Protein AF-A0A948P276-F1 (afdb_monomer_lite)

Structure (mmCIF, N/CA/C/O backbone):
data_AF-A0A948P276-F1
#
_entry.id   AF-A0A948P276-F1
#
loop_
_atom_site.group_PDB
_atom_site.id
_atom_site.type_symbol
_atom_site.label_atom_id
_atom_site.label_alt_id
_atom_site.label_comp_id
_atom_site.label_asym_id
_atom_site.label_entity_id
_atom_site.label_seq_id
_atom_site.pdbx_PDB_ins_code
_atom_site.Cartn_x
_atom_site.Cartn_y
_atom_site.Cartn_z
_atom_site.occupancy
_atom_site.B_iso_or_equiv
_atom_site.auth_seq_id
_atom_site.auth_comp_id
_atom_site.auth_asym_id
_atom_site.auth_atom_id
_atom_site.pdbx_PDB_model_num
ATOM 1 N N . MET A 1 1 ? -11.391 9.289 -0.056 1.00 85.81 1 MET A N 1
ATOM 2 C CA . MET A 1 1 ? -9.988 8.911 -0.344 1.00 85.81 1 MET A CA 1
ATOM 3 C C . MET A 1 1 ? -9.087 9.941 0.320 1.00 85.81 1 MET A C 1
ATOM 5 O O . MET A 1 1 ? -9.328 11.120 0.112 1.00 85.81 1 MET A O 1
ATOM 9 N N . LYS A 1 2 ? -8.122 9.523 1.150 1.00 95.44 2 LYS A N 1
ATOM 10 C CA . LYS A 1 2 ? -7.158 10.418 1.814 1.00 95.44 2 LYS A CA 1
ATOM 11 C C . LYS A 1 2 ? -5.779 10.207 1.182 1.00 95.44 2 LYS A C 1
ATOM 13 O O . LYS A 1 2 ? -5.378 9.061 1.016 1.00 95.44 2 LYS A O 1
ATOM 18 N N . ILE A 1 3 ? -5.078 11.284 0.830 1.00 97.94 3 ILE A N 1
ATOM 19 C CA . ILE A 1 3 ? -3.691 11.229 0.342 1.00 97.94 3 ILE A CA 1
ATOM 20 C C . ILE A 1 3 ? -2.778 11.618 1.502 1.00 97.94 3 ILE A C 1
ATOM 22 O O . ILE A 1 3 ? -2.903 12.720 2.027 1.00 97.94 3 ILE A O 1
ATOM 26 N N . ILE A 1 4 ? -1.873 10.721 1.885 1.00 98.19 4 ILE A N 1
ATOM 27 C CA . ILE A 1 4 ? -0.900 10.919 2.963 1.00 98.19 4 ILE A CA 1
ATOM 28 C C . ILE A 1 4 ? 0.494 10.924 2.334 1.00 98.19 4 ILE A C 1
ATOM 30 O O . ILE A 1 4 ? 0.835 10.000 1.601 1.00 98.19 4 ILE A O 1
ATOM 34 N N . ARG A 1 5 ? 1.287 11.970 2.590 1.00 98.00 5 ARG A N 1
ATOM 35 C CA . ARG A 1 5 ? 2.633 12.142 1.997 1.00 98.00 5 ARG A CA 1
ATOM 36 C C . ARG A 1 5 ? 3.776 12.001 3.001 1.00 98.00 5 ARG A C 1
ATOM 38 O O . ARG A 1 5 ? 4.933 11.963 2.606 1.00 98.00 5 ARG A O 1
ATOM 45 N N . SER A 1 6 ? 3.458 11.936 4.291 1.00 98.12 6 SER A N 1
ATOM 46 C CA . SER A 1 6 ? 4.434 11.828 5.373 1.00 98.12 6 SER A CA 1
ATOM 47 C C . SER A 1 6 ? 4.356 10.458 6.030 1.00 98.12 6 SER A C 1
ATOM 49 O O . SER A 1 6 ? 3.269 9.991 6.373 1.00 98.12 6 SER A O 1
ATOM 51 N N . VAL A 1 7 ? 5.519 9.851 6.279 1.00 98.31 7 VAL A N 1
ATOM 52 C CA . VAL A 1 7 ? 5.629 8.606 7.054 1.00 98.31 7 VAL A CA 1
ATOM 53 C C . VAL A 1 7 ? 4.983 8.774 8.430 1.00 98.31 7 VAL A C 1
ATOM 55 O O . VAL A 1 7 ? 4.189 7.932 8.841 1.00 98.31 7 VAL A O 1
ATOM 58 N N . ARG A 1 8 ? 5.247 9.901 9.105 1.00 98.62 8 ARG A N 1
ATOM 59 C CA . ARG A 1 8 ? 4.692 10.194 10.433 1.00 98.62 8 ARG A CA 1
ATOM 60 C C . ARG A 1 8 ? 3.167 10.269 10.407 1.00 98.62 8 ARG A C 1
ATOM 62 O O . ARG A 1 8 ? 2.508 9.719 11.282 1.00 98.62 8 ARG A O 1
ATOM 69 N N . GLU A 1 9 ? 2.598 10.931 9.403 1.00 98.50 9 GLU A N 1
ATOM 70 C CA . GLU A 1 9 ? 1.141 11.020 9.266 1.00 98.50 9 GLU A CA 1
ATOM 71 C C . GLU A 1 9 ? 0.519 9.643 8.978 1.00 98.50 9 GLU A C 1
ATOM 73 O O . GLU A 1 9 ? -0.536 9.317 9.526 1.00 98.50 9 GLU A O 1
ATOM 78 N N . MET A 1 10 ? 1.184 8.809 8.171 1.00 98.19 10 MET A N 1
ATOM 79 C CA . MET A 1 10 ? 0.715 7.453 7.874 1.00 98.19 10 MET A CA 1
ATOM 80 C C . MET A 1 10 ? 0.739 6.565 9.120 1.00 98.19 10 MET A C 1
ATOM 82 O O . MET A 1 10 ? -0.226 5.847 9.371 1.00 98.19 10 MET A O 1
ATOM 86 N N . GLN A 1 11 ? 1.797 6.652 9.931 1.00 98.44 11 GLN A N 1
ATOM 87 C CA . GLN A 1 11 ? 1.898 5.940 11.207 1.00 98.44 11 GLN A CA 1
ATOM 88 C C . GLN A 1 11 ? 0.778 6.356 12.168 1.00 98.44 11 GLN A C 1
ATOM 90 O O . GLN A 1 11 ? 0.081 5.493 12.690 1.00 98.44 11 GLN A O 1
ATOM 95 N N . ILE A 1 12 ? 0.537 7.664 12.335 1.00 98.50 12 ILE A N 1
ATOM 96 C CA . ILE A 1 12 ? -0.559 8.179 13.174 1.00 98.50 12 ILE A CA 1
ATOM 97 C C . ILE A 1 12 ? -1.917 7.649 12.692 1.00 98.50 12 ILE A C 1
ATOM 99 O O . ILE A 1 12 ? -2.739 7.217 13.499 1.00 98.50 12 ILE A O 1
ATOM 103 N N . PHE A 1 13 ? -2.158 7.657 11.378 1.00 97.94 13 PHE A N 1
ATOM 104 C CA . PHE A 1 13 ? -3.396 7.132 10.808 1.00 97.94 13 PHE A CA 1
ATOM 105 C C . PHE A 1 13 ? -3.551 5.627 11.065 1.00 97.94 13 PHE A C 1
ATOM 107 O O . PHE A 1 13 ? -4.593 5.201 11.555 1.00 97.94 13 PHE A O 1
ATOM 114 N N . ALA A 1 14 ? -2.523 4.828 10.768 1.00 98.12 14 ALA A N 1
ATOM 115 C CA . ALA A 1 14 ? -2.565 3.380 10.951 1.00 98.12 14 ALA A CA 1
ATOM 116 C C . ALA A 1 14 ? -2.780 2.996 12.423 1.00 98.12 14 ALA A C 1
ATOM 118 O O . ALA A 1 14 ? -3.586 2.115 12.712 1.00 98.12 14 ALA A O 1
ATOM 119 N N . GLU A 1 15 ? -2.129 3.700 13.353 1.00 98.38 15 GLU A N 1
ATOM 120 C CA . GLU A 1 15 ? -2.317 3.500 14.791 1.00 98.38 15 GLU A CA 1
ATOM 121 C C . GLU A 1 15 ? -3.728 3.866 15.258 1.00 98.38 15 GLU A C 1
ATOM 123 O O . GLU A 1 15 ? -4.330 3.128 16.036 1.00 98.38 15 GLU A O 1
ATOM 128 N N . SER A 1 16 ? -4.301 4.956 14.738 1.00 98.25 16 SER A N 1
ATOM 129 C CA . SER A 1 16 ? -5.692 5.317 15.031 1.00 98.25 16 SER A CA 1
ATOM 130 C C . SER A 1 16 ? -6.695 4.285 14.513 1.00 98.25 16 SER A C 1
ATOM 132 O O . SER A 1 16 ? -7.754 4.120 15.110 1.00 98.25 16 SER A O 1
ATOM 134 N N . GLU A 1 17 ? -6.426 3.635 13.384 1.00 98.06 17 GLU A N 1
ATOM 135 C CA . GLU A 1 17 ? -7.309 2.600 12.841 1.00 98.06 17 GLU A CA 1
ATOM 136 C C . GLU A 1 17 ? -7.154 1.287 13.616 1.00 98.06 17 GLU A C 1
ATOM 138 O O . GLU A 1 17 ? -8.149 0.657 13.981 1.00 98.06 17 GLU A O 1
ATOM 143 N N . ARG A 1 18 ? -5.914 0.935 13.973 1.00 97.31 18 ARG A N 1
ATOM 144 C CA . ARG A 1 18 ? -5.600 -0.211 14.830 1.00 97.31 18 ARG A CA 1
ATOM 145 C C . ARG A 1 18 ? -6.251 -0.092 16.208 1.00 97.31 18 ARG A C 1
ATOM 147 O O . ARG A 1 18 ? -6.844 -1.062 16.673 1.00 97.31 18 ARG A O 1
ATOM 154 N N . SER A 1 19 ? -6.199 1.080 16.845 1.00 98.25 19 SER A N 1
ATOM 155 C CA . SER A 1 19 ? -6.814 1.309 18.164 1.00 98.25 19 SER A CA 1
ATOM 156 C C . SER A 1 19 ? -8.343 1.228 18.145 1.00 98.25 19 SER A C 1
ATOM 158 O O . SER A 1 19 ? -8.957 0.928 19.164 1.00 98.25 19 SER A O 1
ATOM 160 N N . ARG A 1 20 ? -8.963 1.421 16.974 1.00 98.19 20 ARG A N 1
ATOM 161 C CA . ARG A 1 20 ? -10.398 1.200 16.731 1.00 98.19 20 ARG A CA 1
ATOM 162 C C . ARG A 1 20 ? -10.745 -0.265 16.437 1.00 98.19 20 ARG A C 1
ATOM 164 O O . ARG A 1 20 ? -11.892 -0.552 16.112 1.00 98.19 20 ARG A O 1
ATOM 171 N N . GLY A 1 21 ? -9.771 -1.177 16.488 1.00 98.12 21 GLY A N 1
ATOM 172 C CA . GLY A 1 21 ? -9.953 -2.589 16.145 1.00 98.12 21 GLY A CA 1
ATOM 173 C C . GLY A 1 21 ? -10.171 -2.847 14.650 1.00 98.12 21 GLY A C 1
ATOM 174 O O . GLY A 1 21 ? -10.574 -3.947 14.279 1.00 98.12 21 GLY A O 1
ATOM 175 N N . ARG A 1 22 ? -9.918 -1.855 13.785 1.00 98.19 22 ARG A N 1
ATOM 176 C CA . ARG A 1 22 ? -10.121 -1.974 12.337 1.00 98.19 22 ARG A CA 1
ATOM 177 C C . ARG A 1 22 ? -8.931 -2.658 11.679 1.00 98.19 22 ARG A C 1
ATOM 179 O O . ARG A 1 22 ? -7.772 -2.356 11.967 1.00 98.19 22 ARG A O 1
ATOM 186 N N . ARG A 1 23 ? -9.210 -3.554 10.738 1.00 98.00 23 ARG A N 1
ATOM 187 C CA . ARG A 1 23 ? -8.204 -4.239 9.928 1.00 98.00 23 ARG A CA 1
ATOM 188 C C . ARG A 1 23 ? -7.860 -3.407 8.695 1.00 98.00 23 ARG A C 1
ATOM 190 O O . ARG A 1 23 ? -8.730 -3.080 7.890 1.00 98.00 23 ARG A O 1
ATOM 197 N N . ILE A 1 24 ? -6.576 -3.120 8.506 1.00 98.25 24 ILE A N 1
ATOM 198 C CA . ILE A 1 24 ? -6.066 -2.417 7.323 1.00 98.25 24 ILE A CA 1
ATOM 199 C C . ILE A 1 24 ? -5.561 -3.454 6.312 1.00 98.25 24 ILE A C 1
ATOM 201 O O . ILE A 1 24 ? -4.650 -4.221 6.611 1.00 98.25 24 ILE A O 1
ATOM 205 N N . ALA A 1 25 ? -6.133 -3.472 5.111 1.00 98.50 25 ALA A N 1
ATOM 206 C CA . ALA A 1 25 ? -5.568 -4.158 3.956 1.00 98.50 25 ALA A CA 1
ATOM 207 C C . ALA A 1 25 ? -4.550 -3.242 3.266 1.00 98.50 25 ALA A C 1
ATOM 209 O O . ALA A 1 25 ? -4.797 -2.044 3.116 1.00 98.50 25 ALA A O 1
ATOM 210 N N . PHE A 1 26 ? -3.422 -3.794 2.823 1.00 98.50 26 PHE A N 1
ATOM 211 C CA . PHE A 1 26 ? -2.343 -3.018 2.216 1.00 98.50 26 PHE A CA 1
ATOM 212 C C . PHE A 1 26 ? -1.956 -3.567 0.843 1.00 98.50 26 PHE A C 1
ATOM 214 O O . PHE A 1 26 ? -1.722 -4.764 0.691 1.00 98.50 26 PHE A O 1
ATOM 221 N N . VAL A 1 27 ? -1.882 -2.679 -0.150 1.00 98.56 27 VAL A N 1
ATOM 222 C CA . VAL A 1 27 ? -1.408 -2.972 -1.509 1.00 98.56 27 VAL A CA 1
ATOM 223 C C . VAL A 1 27 ? -0.210 -2.058 -1.801 1.00 98.56 27 VAL A C 1
ATOM 225 O O . VAL A 1 27 ? -0.410 -0.877 -2.102 1.00 98.56 27 VAL A O 1
ATOM 228 N N . PRO A 1 28 ? 1.037 -2.548 -1.683 1.00 98.31 28 PRO A N 1
ATOM 229 C CA . PRO A 1 28 ? 2.212 -1.756 -2.017 1.00 98.31 28 PRO A CA 1
ATOM 230 C C . PRO A 1 28 ? 2.396 -1.657 -3.533 1.00 98.31 28 PRO A C 1
ATOM 232 O O . PRO A 1 28 ? 2.278 -2.658 -4.238 1.00 98.31 28 PRO A O 1
ATOM 235 N N . THR A 1 29 ? 2.700 -0.463 -4.044 1.00 98.38 29 THR A N 1
ATOM 236 C CA . THR A 1 29 ? 2.946 -0.248 -5.480 1.00 98.38 29 THR A CA 1
ATOM 237 C C . THR A 1 29 ? 4.041 0.793 -5.722 1.00 98.38 29 THR A C 1
ATOM 239 O O . THR A 1 29 ? 4.370 1.589 -4.838 1.00 98.38 29 THR A O 1
ATOM 242 N N . MET A 1 30 ? 4.537 0.847 -6.960 1.00 98.25 30 MET A N 1
ATOM 243 C CA . MET A 1 30 ? 5.393 1.934 -7.452 1.00 98.25 30 MET A CA 1
ATOM 244 C C . MET A 1 30 ? 4.627 2.972 -8.300 1.00 98.25 30 MET A C 1
ATOM 246 O O . MET A 1 30 ? 5.237 3.867 -8.874 1.00 98.25 30 MET A O 1
ATOM 250 N N . GLY A 1 31 ? 3.291 2.895 -8.361 1.00 96.94 31 GLY A N 1
ATOM 251 C CA . GLY A 1 31 ? 2.453 3.761 -9.199 1.00 96.94 31 GLY A CA 1
ATOM 252 C C . GLY A 1 31 ? 2.140 3.166 -10.574 1.00 96.94 31 GLY A C 1
ATOM 253 O O . GLY A 1 31 ? 2.138 1.951 -10.732 1.00 96.94 31 GLY A O 1
ATOM 254 N N . TYR A 1 32 ? 1.816 4.037 -11.540 1.00 98.12 32 TYR A N 1
ATOM 255 C CA . TYR A 1 32 ? 1.451 3.685 -12.924 1.00 98.12 32 TYR A CA 1
ATOM 256 C C . TYR A 1 32 ? 0.453 2.511 -13.017 1.00 98.12 32 TYR A C 1
ATOM 258 O O . TYR A 1 32 ? 0.745 1.424 -13.515 1.00 98.12 32 TYR A O 1
ATOM 266 N N . PHE A 1 33 ? -0.736 2.722 -12.444 1.00 98.12 33 PHE A N 1
ATOM 267 C CA . PHE A 1 33 ? -1.717 1.658 -12.250 1.00 98.12 33 PHE A CA 1
ATOM 268 C C . PHE A 1 33 ? -2.268 1.067 -13.550 1.00 98.12 33 PHE A C 1
ATOM 270 O O . PHE A 1 33 ? -2.423 1.742 -14.561 1.00 98.12 33 PHE A O 1
ATOM 277 N N . HIS A 1 34 ? -2.649 -0.205 -13.458 1.00 98.12 34 HIS A N 1
ATOM 278 C CA . HIS A 1 34 ? -3.294 -0.995 -14.505 1.00 98.12 34 HIS A CA 1
ATOM 279 C C . HIS A 1 34 ? -4.213 -2.039 -13.847 1.00 98.12 34 HIS A C 1
ATOM 281 O O . HIS A 1 34 ? -4.256 -2.138 -12.617 1.00 98.12 34 HIS A O 1
ATOM 287 N N . GLU A 1 35 ? -4.931 -2.852 -14.627 1.00 98.50 35 GLU A N 1
ATOM 288 C CA . GLU A 1 35 ? -5.963 -3.764 -14.095 1.00 98.50 35 GLU A CA 1
ATOM 289 C C . GLU A 1 35 ? -5.466 -4.736 -13.017 1.00 98.50 35 GLU A C 1
ATOM 291 O O . GLU A 1 35 ? -6.172 -4.974 -12.040 1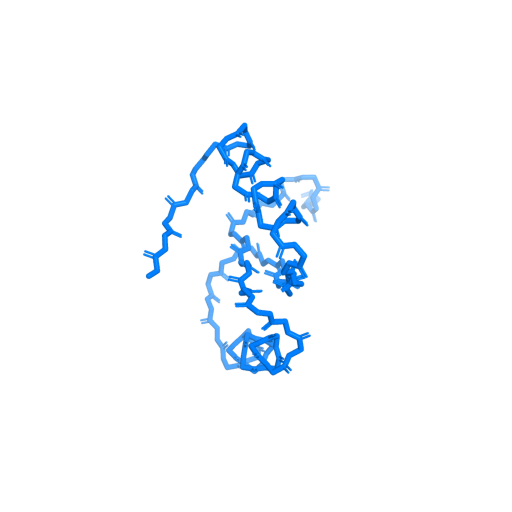.00 98.50 35 GLU A O 1
ATOM 296 N N . GLY A 1 36 ? -4.233 -5.240 -13.129 1.00 98.19 36 GLY A N 1
ATOM 297 C CA . GLY A 1 36 ? -3.599 -6.038 -12.069 1.00 98.19 36 GLY A CA 1
ATOM 298 C C . GLY A 1 36 ? -3.573 -5.330 -10.705 1.00 98.19 36 GLY A C 1
ATOM 299 O O . GLY A 1 36 ? -4.004 -5.899 -9.703 1.00 98.19 36 GLY A O 1
ATOM 300 N N . HIS A 1 37 ? -3.173 -4.054 -10.666 1.00 98.62 37 HIS A N 1
ATOM 301 C CA . HIS A 1 37 ? -3.216 -3.249 -9.442 1.00 98.62 37 HIS A CA 1
ATOM 302 C C . HIS A 1 37 ? -4.650 -3.085 -8.924 1.00 98.62 37 HIS A C 1
ATOM 304 O O . HIS A 1 37 ? -4.915 -3.264 -7.735 1.00 98.62 37 HIS A O 1
ATOM 310 N N . LEU A 1 38 ? -5.595 -2.782 -9.818 1.00 98.38 38 LEU A N 1
ATOM 311 C CA . LEU A 1 38 ? -6.999 -2.585 -9.452 1.00 98.38 38 LEU A CA 1
ATOM 312 C C . LEU A 1 38 ? -7.646 -3.872 -8.932 1.00 98.38 38 LEU A C 1
ATOM 314 O O . LEU A 1 38 ? -8.474 -3.817 -8.024 1.00 98.38 38 LEU A O 1
ATOM 318 N N . HIS A 1 39 ? -7.259 -5.034 -9.459 1.00 98.62 39 HIS A N 1
ATOM 319 C CA . HIS A 1 39 ? -7.683 -6.333 -8.947 1.00 98.62 39 HIS A CA 1
ATOM 320 C C . HIS A 1 39 ? -7.236 -6.531 -7.492 1.00 98.62 39 HIS A C 1
ATOM 322 O O . HIS A 1 39 ? -8.076 -6.813 -6.638 1.00 98.62 39 HIS A O 1
ATOM 328 N N . LEU A 1 40 ? -5.962 -6.269 -7.182 1.00 98.62 40 LEU A N 1
ATOM 329 C CA . LEU A 1 40 ? -5.445 -6.337 -5.810 1.00 98.62 40 LEU A CA 1
ATOM 330 C C . LEU A 1 40 ? -6.152 -5.350 -4.871 1.00 98.62 40 LEU A C 1
ATOM 332 O O . LEU A 1 40 ? -6.485 -5.701 -3.742 1.00 98.62 40 LEU A O 1
ATOM 336 N N . MET A 1 41 ? -6.444 -4.130 -5.332 1.00 98.38 41 MET A N 1
ATOM 337 C CA . MET A 1 41 ? -7.200 -3.148 -4.544 1.00 98.38 41 MET A CA 1
ATOM 338 C C . MET A 1 41 ? -8.644 -3.594 -4.284 1.00 98.38 41 MET A C 1
ATOM 340 O O . MET A 1 41 ? -9.149 -3.434 -3.171 1.00 98.38 41 MET A O 1
ATOM 344 N N . ARG A 1 42 ? -9.323 -4.161 -5.292 1.00 98.38 42 ARG A N 1
ATOM 345 C CA . ARG A 1 42 ? -10.674 -4.728 -5.142 1.00 98.38 42 ARG A CA 1
ATOM 346 C C . ARG A 1 42 ? -10.676 -5.865 -4.123 1.00 98.38 42 ARG A C 1
ATOM 348 O O . ARG A 1 42 ? -11.539 -5.874 -3.250 1.00 98.38 42 ARG A O 1
ATOM 355 N N . GLU A 1 43 ? -9.689 -6.755 -4.181 1.00 98.44 43 GLU A N 1
ATOM 356 C CA . GLU A 1 43 ? -9.550 -7.846 -3.216 1.0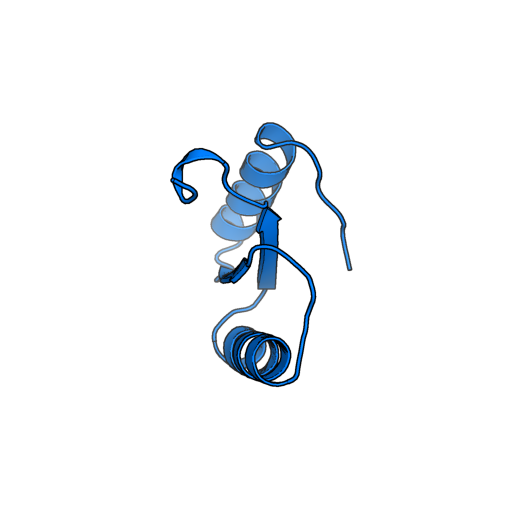0 98.44 43 GLU A CA 1
ATOM 357 C C . GLU A 1 43 ? -9.220 -7.335 -1.806 1.00 98.44 43 GLU A C 1
ATOM 359 O O . GLU A 1 43 ? -9.843 -7.748 -0.829 1.00 98.44 43 GLU A O 1
ATOM 364 N N . GLY A 1 44 ? -8.314 -6.362 -1.682 1.00 98.06 44 GLY A N 1
ATOM 365 C CA . GLY A 1 44 ? -7.968 -5.746 -0.401 1.00 98.06 44 GLY A CA 1
ATOM 366 C C . GLY A 1 44 ? -9.177 -5.121 0.304 1.00 98.06 44 GLY A C 1
ATOM 367 O O . GLY A 1 44 ? -9.345 -5.313 1.508 1.00 98.06 44 GLY A O 1
ATOM 368 N N . ARG A 1 45 ? -10.084 -4.468 -0.440 1.00 97.19 45 ARG A N 1
ATOM 369 C CA . ARG A 1 45 ? -11.345 -3.941 0.120 1.00 97.19 45 ARG A CA 1
ATOM 370 C C . ARG A 1 45 ? -12.268 -5.016 0.695 1.00 97.19 45 ARG A C 1
ATOM 372 O O . ARG A 1 45 ? -13.072 -4.694 1.558 1.00 97.19 45 ARG A O 1
ATOM 379 N N . ARG A 1 46 ? -12.185 -6.266 0.229 1.00 98.12 46 ARG A N 1
ATOM 380 C CA . ARG A 1 46 ? -12.975 -7.380 0.784 1.00 98.12 46 ARG A CA 1
ATOM 381 C C . ARG A 1 46 ? -12.359 -7.949 2.064 1.00 98.12 46 ARG A C 1
ATOM 383 O O . ARG A 1 46 ? -13.063 -8.592 2.834 1.00 98.12 46 ARG A O 1
ATOM 390 N N . ARG A 1 47 ? -11.054 -7.748 2.280 1.00 97.44 47 ARG A N 1
ATOM 391 C CA . ARG A 1 47 ? -10.290 -8.370 3.376 1.00 97.44 47 ARG A CA 1
ATOM 392 C C . ARG A 1 47 ? -10.104 -7.479 4.602 1.00 97.44 47 ARG A C 1
ATOM 394 O O . ARG A 1 47 ? -9.808 -8.017 5.670 1.00 97.44 47 ARG A O 1
ATOM 401 N N . GLY A 1 48 ? -10.267 -6.162 4.477 1.00 96.94 48 GLY A N 1
ATOM 402 C CA . GLY A 1 48 ? -10.098 -5.207 5.576 1.00 96.94 48 GLY A CA 1
ATOM 403 C C . GLY A 1 48 ? -11.132 -4.083 5.573 1.00 96.94 48 GLY A C 1
ATOM 404 O O . GLY A 1 48 ? -11.776 -3.813 4.564 1.00 96.94 48 GLY A O 1
ATOM 405 N N . ASP A 1 49 ? -11.247 -3.399 6.706 1.00 97.94 49 ASP A N 1
ATOM 406 C CA . ASP A 1 49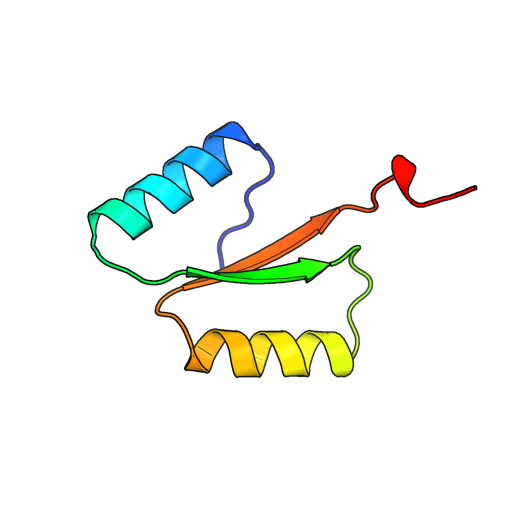 ? -12.144 -2.256 6.915 1.00 97.94 49 ASP A CA 1
ATOM 407 C C . ASP A 1 49 ? -11.602 -0.969 6.279 1.00 97.94 49 ASP A C 1
ATOM 409 O O . ASP A 1 49 ? -12.339 -0.002 6.069 1.00 97.94 49 ASP A O 1
ATOM 413 N N . CYS A 1 50 ? -10.294 -0.932 6.015 1.00 96.44 50 CYS A N 1
ATOM 414 C CA . CYS A 1 50 ? -9.594 0.148 5.335 1.00 96.44 50 CYS A CA 1
ATOM 415 C C . CYS A 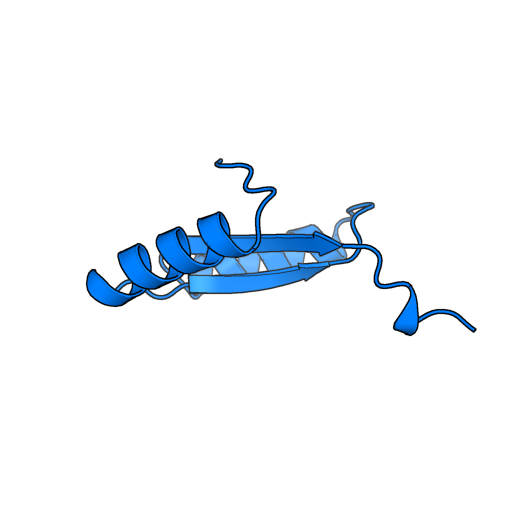1 50 ? -8.622 -0.442 4.307 1.00 96.44 50 CYS A C 1
ATOM 417 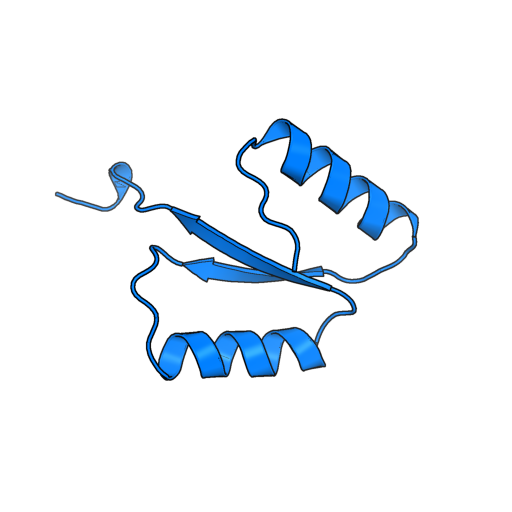O O . CYS A 1 50 ? -7.934 -1.414 4.600 1.00 96.44 50 CYS A O 1
ATOM 419 N N . LEU A 1 51 ? -8.532 0.162 3.119 1.00 98.19 51 LEU A N 1
ATOM 420 C CA . LEU A 1 51 ? -7.505 -0.153 2.126 1.00 98.19 51 LEU A CA 1
ATOM 421 C C . LEU A 1 51 ? -6.472 0.978 2.088 1.00 98.19 51 LEU A C 1
ATOM 423 O O . LEU A 1 51 ? -6.809 2.107 1.727 1.00 98.19 51 LEU A O 1
ATOM 427 N N . ALA A 1 52 ? -5.219 0.650 2.386 1.00 98.31 52 ALA A N 1
ATOM 428 C CA . ALA A 1 52 ? -4.063 1.500 2.156 1.00 98.31 52 ALA A CA 1
ATOM 429 C C . ALA A 1 52 ? -3.334 1.066 0.87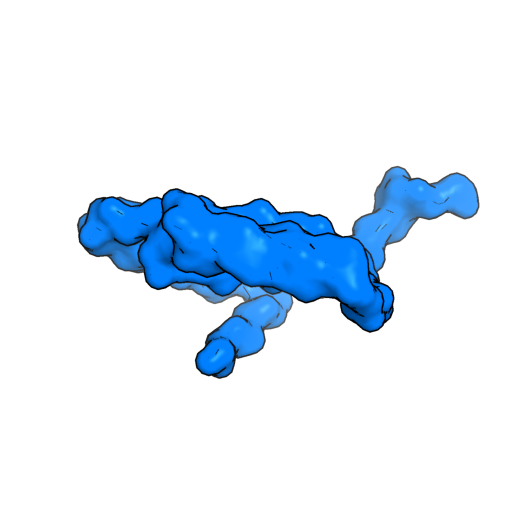6 1.00 98.31 52 ALA A C 1
ATOM 431 O O . ALA A 1 52 ? -3.124 -0.122 0.630 1.00 98.31 52 ALA A O 1
ATOM 432 N N . VAL A 1 53 ? -2.924 2.040 0.067 1.00 98.44 53 VAL A N 1
ATOM 433 C CA . VAL A 1 53 ? -2.122 1.827 -1.142 1.00 98.44 53 VAL A CA 1
ATOM 434 C C . VAL A 1 53 ? -0.917 2.750 -1.056 1.00 98.44 53 VAL A C 1
ATOM 436 O O . VAL A 1 53 ? -1.099 3.952 -0.857 1.00 98.44 53 VAL A O 1
ATOM 439 N N . SER A 1 54 ? 0.297 2.216 -1.194 1.00 98.44 54 SER A N 1
ATOM 440 C CA . SER A 1 54 ? 1.489 3.059 -1.337 1.00 98.44 54 SER A CA 1
ATOM 441 C C . SER A 1 54 ? 1.802 3.289 -2.809 1.00 98.44 54 SER A C 1
ATOM 443 O O . SER A 1 54 ? 1.600 2.402 -3.635 1.00 98.44 54 SER A O 1
ATOM 445 N N . ILE A 1 55 ? 2.309 4.479 -3.126 1.00 98.25 55 ILE A N 1
ATOM 446 C CA . ILE A 1 55 ? 2.941 4.798 -4.406 1.00 98.25 55 ILE A CA 1
ATOM 447 C C . ILE A 1 55 ? 4.335 5.303 -4.065 1.00 98.25 55 ILE A C 1
ATOM 449 O O . ILE A 1 55 ? 4.491 6.431 -3.599 1.00 98.25 55 ILE A O 1
ATOM 453 N N . TYR A 1 56 ? 5.333 4.445 -4.236 1.00 98.25 56 TYR A N 1
ATOM 454 C CA . TYR A 1 56 ? 6.726 4.792 -3.992 1.00 98.25 56 TYR A CA 1
ATOM 455 C C . TYR A 1 56 ? 7.617 4.002 -4.941 1.00 98.25 56 TYR A C 1
ATOM 457 O O . TYR A 1 56 ? 7.721 2.785 -4.820 1.00 98.25 56 TYR A O 1
ATOM 465 N N . VAL A 1 57 ? 8.249 4.696 -5.886 1.00 98.31 57 VAL A N 1
ATOM 466 C CA . VAL A 1 57 ? 9.323 4.114 -6.694 1.00 98.31 57 VAL A CA 1
ATOM 467 C C . VAL A 1 57 ? 10.534 3.989 -5.781 1.00 98.31 57 VAL A C 1
ATOM 469 O O . VAL A 1 57 ? 11.105 5.003 -5.388 1.00 98.31 57 VAL A O 1
ATOM 472 N N . ASN A 1 58 ? 10.879 2.765 -5.393 1.00 97.94 58 ASN A N 1
ATOM 473 C CA . ASN A 1 58 ? 11.967 2.504 -4.458 1.00 97.94 58 ASN A CA 1
ATOM 474 C C . ASN A 1 58 ? 13.314 2.478 -5.201 1.00 97.94 58 ASN A C 1
ATOM 476 O O . ASN A 1 58 ? 13.571 1.490 -5.888 1.00 97.94 58 ASN A O 1
ATOM 480 N N . PRO A 1 59 ? 14.200 3.486 -5.051 1.00 98.12 59 PRO A N 1
ATOM 481 C CA . PRO A 1 59 ? 15.461 3.533 -5.796 1.00 98.12 59 PRO A CA 1
ATOM 482 C C . PRO A 1 59 ? 16.367 2.332 -5.518 1.00 98.12 59 PRO A C 1
ATOM 484 O O . PRO A 1 59 ? 17.097 1.903 -6.399 1.00 98.12 59 PRO A O 1
ATOM 487 N N . ALA A 1 60 ? 16.273 1.738 -4.323 1.00 97.81 60 ALA A N 1
ATOM 488 C CA . ALA A 1 60 ? 17.080 0.580 -3.944 1.00 97.81 60 ALA A CA 1
ATOM 489 C C . ALA A 1 60 ? 16.735 -0.706 -4.725 1.00 97.81 60 ALA A C 1
ATOM 491 O O . ALA A 1 60 ? 17.432 -1.704 -4.583 1.00 97.81 60 ALA A O 1
ATOM 492 N N . GLN A 1 61 ? 15.647 -0.712 -5.506 1.00 96.88 61 GLN A N 1
ATOM 493 C CA . GLN A 1 61 ? 15.220 -1.851 -6.332 1.00 96.88 61 GLN A CA 1
ATOM 494 C C . GLN A 1 61 ? 15.709 -1.773 -7.785 1.00 96.88 61 GLN A C 1
ATOM 496 O O . GLN A 1 61 ? 15.400 -2.669 -8.568 1.00 96.88 61 GLN A O 1
ATOM 501 N N . PHE A 1 62 ? 16.445 -0.725 -8.153 1.00 96.56 62 PHE A N 1
ATOM 502 C CA . PHE A 1 62 ? 16.952 -0.518 -9.507 1.00 96.56 62 PHE A CA 1
ATOM 503 C C . PHE A 1 62 ? 18.482 -0.625 -9.509 1.00 96.56 62 PHE A C 1
ATOM 505 O O . PHE A 1 62 ? 19.130 -0.172 -8.565 1.00 96.56 62 PHE A O 1
ATOM 512 N N . ALA A 1 63 ? 19.022 -1.286 -10.538 1.00 88.25 63 ALA A N 1
ATOM 513 C CA . ALA A 1 63 ? 20.450 -1.552 -10.725 1.00 88.25 63 ALA A CA 1
ATOM 514 C C . ALA A 1 63 ? 21.192 -0.369 -11.360 1.00 88.25 63 ALA A C 1
ATOM 516 O O . ALA A 1 63 ? 20.552 0.368 -12.147 1.00 88.25 63 ALA A O 1
#

Foldseek 3Di:
DDDDDDPVVVVVVVVVCVVVVWDEQEDEDQDPDDVVSVVSQVVSVVVTPHYYYDHHDDPVVDD

pLDDT: mean 97.7, std 2.03, range [85.81, 98.62]

Secondary structure (DSSP, 8-state):
------HHHHHHHHHHHHHTTPPEEEEEE-S---HHHHHHHHHHHHH-SEEEEEE---GGG--

Sequence (63 aa):
MKIIRSVREMQIFAESERSRGRRIAFVPTMGYFHEGHLHLMREGRRRGDCLAVSIYVNPAQFA

Radius of gyration: 12.9 Å; chains: 1; bounding box: 33×20×33 Å